Protein AF-A0A842VGC7-F1 (afdb_monomer_lite)

Foldseek 3Di:
DDFDDDPQWDADPLAKIWHDDPPDIDIDGGSVVCVVQDAWDDKAAADQFDWAAFQQFGIWIHGPVDIDTDGRNHTDGD

Sequence (78 aa):
MEFNIPKNLKYSKTHEYVRVEENEAVIGISDFAQKQLGDIVYVEFPEIGQEFTRGDEMAEIESVKAIGELYAPISCKV

Structure (mmCIF, N/CA/C/O backbone):
data_AF-A0A842VGC7-F1
#
_entry.id   AF-A0A842VGC7-F1
#
loop_
_atom_site.group_PDB
_atom_site.id
_atom_site.type_symbol
_atom_site.label_atom_id
_atom_site.label_alt_id
_atom_site.label_comp_id
_atom_site.label_asym_id
_atom_site.label_entity_id
_atom_site.label_seq_id
_atom_site.pdbx_PDB_ins_code
_atom_site.Cartn_x
_atom_site.Cartn_y
_atom_site.Cartn_z
_atom_site.occupancy
_atom_site.B_iso_or_equiv
_atom_site.auth_seq_id
_atom_site.auth_comp_id
_atom_site.auth_asym_id
_atom_site.auth_atom_id
_atom_site.pdbx_PDB_model_num
ATOM 1 N N . MET A 1 1 ? 2.028 -2.070 -23.131 1.00 64.94 1 MET A N 1
ATOM 2 C CA . MET A 1 1 ? 1.994 -2.835 -21.868 1.00 64.94 1 MET A CA 1
ATOM 3 C C . MET A 1 1 ? 0.554 -2.872 -21.409 1.00 64.94 1 MET A C 1
ATOM 5 O O . MET A 1 1 ? -0.069 -1.821 -21.371 1.00 64.94 1 MET A O 1
ATOM 9 N N . GLU A 1 2 ? 0.019 -4.059 -21.152 1.00 87.31 2 GLU A N 1
ATOM 10 C CA . GLU A 1 2 ? -1.317 -4.214 -20.574 1.00 87.31 2 GLU A CA 1
ATOM 11 C C . GLU A 1 2 ? -1.207 -4.116 -19.047 1.00 87.31 2 GLU A C 1
ATOM 13 O O . GLU A 1 2 ? -0.251 -4.645 -18.467 1.00 87.31 2 GLU A O 1
ATOM 18 N N . PHE A 1 3 ? -2.129 -3.388 -18.414 1.00 93.88 3 PHE A N 1
ATOM 19 C CA . PHE A 1 3 ? -2.204 -3.243 -16.961 1.00 93.88 3 PHE A CA 1
ATOM 20 C C . PHE A 1 3 ? -3.434 -3.974 -16.443 1.00 93.88 3 PHE A C 1
ATOM 22 O O . PHE A 1 3 ? -4.528 -3.800 -16.983 1.00 93.88 3 PHE A O 1
ATOM 29 N N . ASN A 1 4 ? 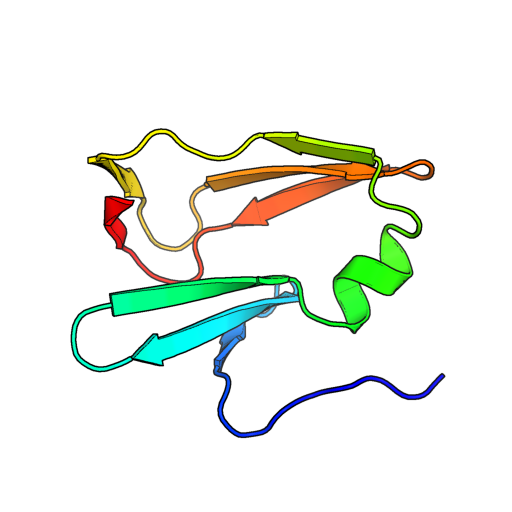-3.269 -4.755 -15.380 1.00 96.00 4 ASN A N 1
ATOM 30 C CA . ASN A 1 4 ? -4.403 -5.374 -14.712 1.00 96.00 4 ASN A CA 1
ATOM 31 C C . ASN A 1 4 ? -5.069 -4.359 -13.771 1.00 96.00 4 ASN A C 1
ATOM 33 O O . ASN A 1 4 ? -4.488 -3.966 -12.758 1.00 96.00 4 ASN A O 1
ATOM 37 N N . ILE A 1 5 ? -6.290 -3.937 -14.110 1.00 95.94 5 ILE A N 1
ATOM 38 C CA . ILE A 1 5 ? -7.076 -2.962 -13.339 1.00 95.94 5 ILE A CA 1
ATOM 39 C C . ILE A 1 5 ? -8.449 -3.575 -13.002 1.00 95.94 5 ILE A C 1
ATOM 41 O O . ILE A 1 5 ? -9.434 -3.324 -13.707 1.00 95.94 5 ILE A O 1
ATOM 45 N N . PRO A 1 6 ? -8.537 -4.428 -11.962 1.00 96.38 6 PRO A N 1
ATOM 46 C CA . PRO A 1 6 ? -9.806 -5.001 -11.528 1.00 96.38 6 PRO A CA 1
ATOM 47 C C . PRO A 1 6 ? -10.845 -3.939 -11.136 1.00 96.38 6 PRO A C 1
ATOM 49 O O . PRO A 1 6 ? -10.582 -3.022 -10.363 1.00 96.38 6 PRO A O 1
ATOM 52 N N . LYS A 1 7 ? -12.078 -4.086 -11.632 1.00 94.62 7 LYS A N 1
ATOM 53 C CA . LYS A 1 7 ? -13.161 -3.106 -11.406 1.00 94.62 7 LYS A CA 1
ATOM 54 C C . LYS A 1 7 ? -13.739 -3.114 -9.988 1.00 94.62 7 LYS A C 1
ATOM 56 O O . LYS A 1 7 ? -14.450 -2.186 -9.620 1.00 94.62 7 LYS A O 1
ATOM 61 N N . ASN A 1 8 ? -13.484 -4.166 -9.216 1.00 94.50 8 ASN A N 1
ATOM 62 C CA . ASN A 1 8 ? -13.954 -4.314 -7.838 1.00 94.50 8 ASN A CA 1
ATOM 63 C C . ASN A 1 8 ? -13.037 -3.628 -6.809 1.00 94.50 8 ASN A C 1
ATOM 65 O O . ASN A 1 8 ? -13.280 -3.746 -5.610 1.00 94.50 8 ASN A O 1
ATOM 69 N N . LEU A 1 9 ? -11.991 -2.935 -7.263 1.00 97.62 9 LEU A N 1
ATOM 70 C CA . LEU A 1 9 ? -11.061 -2.189 -6.424 1.00 97.62 9 LEU A CA 1
ATOM 71 C C . LEU A 1 9 ? -11.328 -0.685 -6.524 1.00 97.62 9 LEU A C 1
ATOM 73 O O . LEU A 1 9 ? -11.739 -0.174 -7.567 1.00 97.62 9 LEU A O 1
ATOM 77 N N . LYS A 1 10 ? -11.066 0.036 -5.434 1.00 97.12 10 LYS A N 1
ATOM 78 C CA . LYS A 1 10 ? -11.006 1.504 -5.424 1.00 97.12 10 LYS A CA 1
ATOM 79 C C . LYS A 1 10 ? -9.543 1.923 -5.471 1.00 97.12 10 LYS A C 1
ATOM 81 O O . LYS A 1 10 ? -8.744 1.337 -4.758 1.00 97.12 10 LYS A O 1
ATOM 86 N N . TYR A 1 11 ? -9.202 2.926 -6.272 1.00 97.19 11 TYR A N 1
ATOM 87 C CA . TYR A 1 11 ? -7.811 3.333 -6.494 1.00 97.19 11 TYR A CA 1
ATOM 88 C C . TYR A 1 11 ? -7.546 4.753 -5.999 1.00 97.19 11 TYR A C 1
ATOM 90 O O . TYR A 1 11 ? -8.408 5.631 -6.115 1.00 97.19 11 TYR A O 1
ATOM 98 N N . SER A 1 12 ? -6.347 4.981 -5.475 1.00 96.62 12 SER A N 1
ATOM 99 C CA . SER A 1 12 ? -5.820 6.312 -5.187 1.00 96.62 12 SER A CA 1
ATOM 100 C C . SER A 1 12 ? -5.173 6.923 -6.442 1.00 96.62 12 SER A C 1
A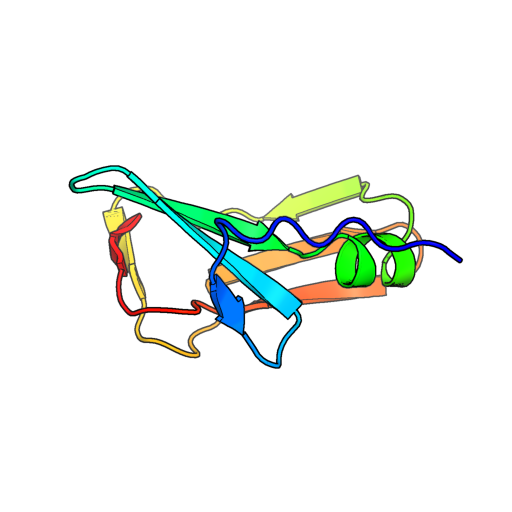TOM 102 O O . SER A 1 12 ? -4.964 6.259 -7.460 1.00 96.62 12 SER A O 1
ATOM 104 N N . LYS A 1 13 ? -4.826 8.215 -6.372 1.00 93.75 13 LYS A N 1
ATOM 105 C CA . LYS A 1 13 ? -4.008 8.870 -7.410 1.00 93.75 13 LYS A CA 1
ATOM 106 C C . LYS A 1 13 ? -2.525 8.493 -7.317 1.00 93.75 13 LYS A C 1
ATOM 108 O O . LYS A 1 13 ? -1.807 8.674 -8.290 1.00 93.75 13 LYS A O 1
ATOM 113 N N . THR A 1 14 ? -2.102 7.997 -6.160 1.00 94.12 14 THR A N 1
ATOM 114 C CA . THR A 1 14 ? -0.736 7.582 -5.814 1.00 94.12 14 THR A CA 1
ATOM 115 C C . THR A 1 14 ? -0.488 6.096 -6.084 1.00 94.12 14 THR A C 1
ATOM 117 O O . THR A 1 14 ? 0.583 5.591 -5.794 1.00 94.12 14 THR A O 1
ATOM 120 N N . HIS A 1 15 ? -1.426 5.425 -6.767 1.00 96.31 15 HIS A N 1
ATOM 121 C CA . HIS A 1 15 ? -1.316 4.047 -7.252 1.00 96.31 15 HIS A CA 1
ATOM 122 C C . HIS A 1 15 ? -1.477 2.935 -6.209 1.00 96.31 15 HIS A C 1
ATOM 124 O O . HIS A 1 15 ? -1.171 1.783 -6.520 1.00 96.31 15 HIS A O 1
ATOM 130 N N . GLU A 1 16 ? -2.064 3.219 -5.053 1.00 97.62 16 GLU A N 1
ATOM 131 C CA . GLU A 1 16 ? -2.610 2.215 -4.140 1.00 97.62 16 GLU A CA 1
ATOM 132 C C . GLU A 1 16 ? -4.042 1.819 -4.525 1.00 97.62 16 GLU A C 1
ATOM 134 O O . GLU A 1 16 ? -4.791 2.576 -5.155 1.00 97.62 16 GLU A O 1
ATOM 139 N N . TYR A 1 17 ? -4.445 0.619 -4.120 1.00 98.00 17 TYR A N 1
ATOM 140 C CA . TYR A 1 17 ? -5.820 0.153 -4.188 1.00 98.00 17 TYR A CA 1
ATOM 141 C C . TYR A 1 17 ? -6.358 -0.210 -2.806 1.00 98.00 17 TYR A C 1
ATOM 143 O O . TYR A 1 17 ? -5.608 -0.556 -1.898 1.00 98.00 17 TYR A O 1
ATOM 151 N N . VAL A 1 18 ? -7.684 -0.179 -2.686 1.00 97.88 18 VAL A N 1
ATOM 152 C CA . VAL A 1 18 ? -8.445 -0.682 -1.543 1.00 97.88 18 VAL A CA 1
ATOM 153 C C . VAL A 1 18 ? -9.474 -1.689 -2.037 1.00 97.88 18 VAL A C 1
ATOM 155 O O . VAL A 1 18 ? -10.290 -1.375 -2.914 1.00 97.88 18 VAL A O 1
ATOM 158 N N . ARG A 1 19 ? -9.471 -2.883 -1.442 1.00 97.62 19 ARG A N 1
ATOM 159 C CA . ARG A 1 19 ? -10.557 -3.863 -1.537 1.00 97.62 19 ARG A CA 1
ATOM 160 C C . ARG A 1 19 ? -11.275 -3.916 -0.195 1.00 97.62 19 ARG A C 1
ATOM 162 O O . ARG A 1 19 ? -10.655 -4.245 0.804 1.00 97.62 19 ARG A O 1
ATOM 169 N N . VAL A 1 20 ? -12.557 -3.567 -0.173 1.00 95.31 20 VAL A N 1
ATOM 170 C CA . VAL A 1 20 ? -13.360 -3.597 1.059 1.00 95.31 20 VAL A CA 1
ATOM 171 C C . VAL A 1 20 ? -14.010 -4.969 1.192 1.00 95.31 20 VAL A C 1
ATOM 173 O O . VAL A 1 20 ? -14.687 -5.412 0.263 1.00 95.31 20 VAL A O 1
ATOM 176 N N . GLU A 1 21 ? -13.816 -5.609 2.338 1.00 94.06 21 GLU A N 1
ATOM 177 C CA . GLU A 1 21 ? -14.367 -6.913 2.699 1.00 94.06 21 GLU A CA 1
ATOM 178 C C . GLU A 1 21 ? -15.110 -6.777 4.030 1.00 94.06 21 GLU A C 1
ATOM 180 O O . GLU A 1 21 ? -14.514 -6.850 5.097 1.00 94.06 21 GLU A O 1
ATOM 185 N N . GLU A 1 22 ? -16.422 -6.535 3.960 1.00 91.50 22 GLU A N 1
ATOM 186 C CA . GLU A 1 22 ? -17.291 -6.293 5.123 1.00 91.50 22 GLU A CA 1
ATOM 187 C C . GLU A 1 22 ? -16.746 -5.220 6.086 1.00 91.50 22 GLU A C 1
ATOM 189 O O . GLU A 1 22 ? -16.984 -4.031 5.865 1.00 91.50 22 GLU A O 1
ATOM 194 N N . ASN A 1 23 ? -16.028 -5.639 7.132 1.00 92.19 23 ASN A N 1
ATOM 195 C CA . ASN A 1 23 ? -15.481 -4.787 8.190 1.00 92.19 23 ASN A CA 1
ATOM 196 C C . ASN A 1 23 ? -13.970 -4.540 8.062 1.00 92.19 23 ASN A C 1
ATOM 198 O O . ASN A 1 23 ? -13.416 -3.778 8.850 1.00 92.19 23 ASN A O 1
ATOM 202 N N . GLU A 1 24 ? -13.309 -5.163 7.089 1.00 96.06 24 GLU A N 1
ATOM 203 C CA . GLU A 1 24 ? -11.874 -5.045 6.852 1.00 96.06 24 GLU A CA 1
ATOM 204 C C . GLU A 1 24 ? -11.594 -4.482 5.454 1.00 96.06 24 GLU A C 1
ATOM 206 O O . GLU A 1 24 ? -12.448 -4.451 4.558 1.00 96.06 24 GLU A O 1
ATOM 211 N N . ALA A 1 25 ? -10.377 -3.981 5.266 1.00 96.44 25 ALA A N 1
ATOM 212 C CA . ALA A 1 25 ? -9.928 -3.443 3.996 1.00 96.44 25 ALA A CA 1
ATOM 213 C C . ALA A 1 25 ? -8.531 -3.966 3.669 1.00 96.44 25 ALA A C 1
ATOM 215 O O . ALA A 1 25 ? -7.613 -3.850 4.473 1.00 96.44 25 ALA A O 1
ATOM 216 N N . VAL A 1 26 ? -8.361 -4.493 2.458 1.00 96.94 26 VAL A N 1
ATOM 217 C CA . VAL A 1 26 ? -7.051 -4.873 1.929 1.00 96.94 26 VAL A CA 1
ATOM 218 C C . VAL A 1 26 ? -6.492 -3.704 1.136 1.00 96.94 26 VAL A C 1
ATOM 220 O O . VAL A 1 26 ? -7.117 -3.254 0.169 1.00 96.94 26 VAL A O 1
ATOM 223 N N . ILE A 1 27 ? -5.314 -3.236 1.539 1.00 97.38 27 ILE A N 1
ATOM 224 C CA . ILE A 1 27 ? -4.565 -2.177 0.864 1.00 97.38 27 ILE A CA 1
ATOM 225 C C . ILE A 1 27 ? -3.358 -2.798 0.155 1.00 97.38 27 ILE A C 1
ATOM 227 O O . ILE A 1 27 ? -2.721 -3.712 0.671 1.00 97.38 27 ILE A O 1
ATOM 231 N N . GLY A 1 28 ? -3.043 -2.309 -1.041 1.00 96.94 28 GLY A N 1
ATOM 232 C CA . GLY A 1 28 ? -1.841 -2.701 -1.773 1.00 96.94 28 GLY A CA 1
ATOM 233 C C . GLY A 1 28 ? -1.548 -1.753 -2.929 1.00 96.94 28 GLY A C 1
ATOM 234 O O . GLY A 1 28 ? -2.262 -0.774 -3.121 1.00 96.94 28 GLY A O 1
ATOM 235 N N . ILE A 1 29 ? -0.521 -2.049 -3.727 1.00 97.38 29 ILE A N 1
ATOM 236 C CA . ILE A 1 29 ? -0.141 -1.233 -4.890 1.00 97.38 29 ILE A CA 1
ATOM 237 C C . ILE A 1 29 ? -0.725 -1.784 -6.197 1.00 97.38 29 ILE A C 1
ATOM 239 O O . ILE A 1 29 ? -0.930 -2.986 -6.364 1.00 97.38 29 ILE A O 1
ATOM 243 N N . SER A 1 30 ? -1.018 -0.899 -7.145 1.00 97.62 30 SER A N 1
ATOM 244 C CA . SER A 1 30 ? -1.544 -1.264 -8.462 1.00 97.62 30 SER A CA 1
ATOM 245 C C . SER A 1 30 ? -0.506 -1.990 -9.325 1.00 97.62 30 SER A C 1
ATOM 247 O O . SER A 1 30 ? 0.703 -1.848 -9.142 1.00 97.62 30 SER A O 1
ATOM 249 N N . ASP A 1 31 ? -0.979 -2.702 -10.352 1.00 97.56 31 ASP A N 1
ATOM 250 C CA . ASP A 1 31 ? -0.103 -3.343 -11.341 1.00 97.56 31 ASP A CA 1
ATOM 251 C C . ASP A 1 31 ? 0.794 -2.332 -12.086 1.00 97.56 31 ASP A C 1
ATOM 253 O O . ASP A 1 31 ? 1.893 -2.661 -12.525 1.00 97.56 31 ASP A O 1
ATOM 257 N N . PHE A 1 32 ? 0.356 -1.075 -12.200 1.00 96.06 32 PHE A N 1
ATOM 258 C CA . PHE A 1 32 ? 1.210 -0.006 -12.710 1.00 96.06 32 PHE A CA 1
ATOM 259 C C . PHE A 1 32 ? 2.395 0.262 -11.775 1.00 96.06 32 PHE A C 1
ATOM 261 O O . PHE A 1 32 ? 3.533 0.277 -12.241 1.00 96.06 32 PHE A O 1
ATOM 268 N N . ALA A 1 33 ? 2.139 0.437 -10.474 1.00 95.94 33 ALA A N 1
ATOM 269 C CA . ALA A 1 33 ? 3.166 0.770 -9.488 1.00 95.94 33 ALA A CA 1
ATOM 270 C C . ALA A 1 33 ? 4.246 -0.313 -9.397 1.00 95.94 33 ALA A C 1
ATOM 272 O O . ALA A 1 33 ? 5.427 0.001 -9.528 1.00 95.94 33 ALA A O 1
ATOM 273 N N . GLN A 1 34 ? 3.856 -1.589 -9.289 1.00 95.81 34 GLN A N 1
ATOM 274 C CA . GLN A 1 34 ? 4.839 -2.678 -9.235 1.00 95.81 34 GLN A CA 1
ATOM 275 C 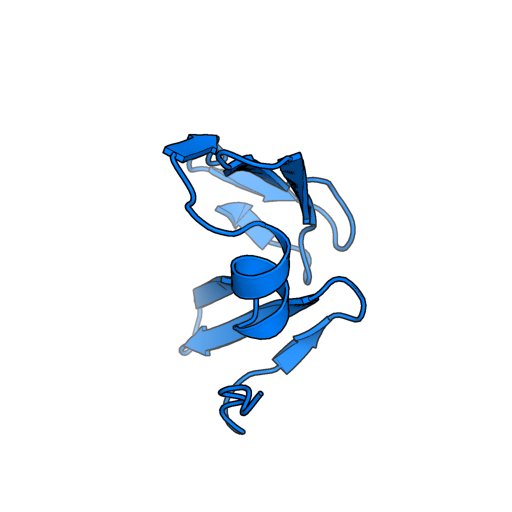C . GLN A 1 34 ? 5.694 -2.738 -10.512 1.00 95.81 34 GLN A C 1
ATOM 277 O O . GLN A 1 34 ? 6.901 -2.921 -10.429 1.00 95.81 34 GLN A O 1
ATOM 282 N N . LYS A 1 35 ? 5.123 -2.469 -11.699 1.00 95.31 35 LYS A N 1
ATOM 283 C CA . LYS A 1 35 ? 5.898 -2.431 -12.956 1.00 95.31 35 LYS A CA 1
ATOM 284 C C . LYS A 1 35 ? 6.900 -1.279 -13.003 1.00 95.31 35 LYS A C 1
ATOM 286 O O . LYS A 1 35 ? 7.954 -1.433 -13.623 1.00 95.31 35 LYS A O 1
ATOM 291 N N . GLN A 1 36 ? 6.573 -0.136 -12.394 1.00 94.31 36 GLN A N 1
ATOM 292 C CA . GLN A 1 36 ? 7.507 0.988 -12.287 1.00 94.31 36 GLN A CA 1
ATOM 293 C C . GLN A 1 36 ? 8.665 0.657 -11.340 1.00 94.31 36 GLN A C 1
ATOM 295 O O . GLN A 1 36 ? 9.819 0.878 -11.708 1.00 94.31 36 GLN A O 1
ATOM 300 N N . LEU A 1 37 ? 8.368 0.062 -10.180 1.00 95.06 37 LEU A N 1
ATOM 301 C CA . LEU A 1 37 ? 9.372 -0.379 -9.205 1.00 95.06 37 LEU A CA 1
ATOM 302 C C . LEU A 1 37 ? 10.235 -1.532 -9.757 1.00 95.06 37 LEU A C 1
ATOM 304 O O . LEU A 1 37 ? 11.450 -1.555 -9.593 1.00 95.06 37 LEU A O 1
ATOM 308 N N . GLY A 1 38 ? 9.645 -2.448 -10.525 1.00 94.75 38 GLY A N 1
ATOM 309 C CA . GLY A 1 38 ? 10.310 -3.667 -10.975 1.00 94.75 38 GLY A CA 1
ATOM 310 C C . GLY A 1 38 ? 10.350 -4.718 -9.868 1.00 94.75 38 GLY A C 1
ATOM 311 O O . GLY A 1 38 ? 9.399 -4.852 -9.104 1.00 94.75 38 GLY A O 1
ATOM 312 N N . ASP A 1 39 ? 11.441 -5.480 -9.803 1.00 97.00 39 ASP A N 1
ATOM 313 C CA . ASP A 1 39 ? 11.562 -6.586 -8.854 1.00 97.00 39 ASP A CA 1
ATOM 314 C C . ASP A 1 39 ? 11.638 -6.051 -7.418 1.00 97.00 39 ASP A C 1
ATOM 316 O O . ASP A 1 39 ? 12.628 -5.427 -7.029 1.00 97.00 39 ASP A O 1
ATOM 320 N N . ILE A 1 40 ? 10.571 -6.285 -6.649 1.00 96.88 40 ILE A N 1
ATOM 321 C CA . ILE A 1 40 ? 10.477 -5.939 -5.228 1.00 96.88 40 ILE A CA 1
ATOM 322 C C . ILE A 1 40 ? 11.333 -6.925 -4.435 1.00 96.88 40 ILE A C 1
ATOM 324 O O . ILE A 1 40 ? 11.179 -8.140 -4.576 1.00 96.88 40 ILE A O 1
ATOM 328 N N . VAL A 1 41 ? 12.225 -6.397 -3.603 1.00 97.75 41 VAL A N 1
ATOM 329 C CA . VAL A 1 41 ? 13.169 -7.189 -2.801 1.00 97.75 41 VAL A CA 1
ATOM 330 C C . VAL A 1 41 ? 12.868 -7.114 -1.310 1.00 97.75 41 VAL A C 1
ATOM 332 O O . VAL A 1 41 ? 13.182 -8.062 -0.591 1.00 97.75 41 VAL A O 1
ATOM 335 N N . TYR A 1 42 ? 12.236 -6.032 -0.852 1.00 97.62 42 TYR A N 1
ATOM 336 C CA . TYR A 1 42 ? 11.883 -5.839 0.548 1.00 97.62 42 TYR A CA 1
ATOM 337 C C . TYR A 1 42 ? 10.647 -4.941 0.694 1.00 97.62 42 TYR A C 1
ATOM 339 O O . TYR A 1 42 ? 10.363 -4.109 -0.167 1.00 97.62 42 TYR A O 1
ATOM 347 N N . VAL A 1 43 ? 9.890 -5.151 1.772 1.00 97.38 43 VAL A N 1
ATOM 348 C CA . VAL A 1 43 ? 8.762 -4.303 2.171 1.00 97.38 43 VAL A CA 1
ATOM 349 C C . VAL A 1 43 ? 8.811 -4.143 3.685 1.00 97.38 43 VAL A C 1
ATOM 351 O O . VAL A 1 43 ? 8.788 -5.143 4.407 1.00 97.38 43 VAL A O 1
ATOM 354 N N . GLU A 1 44 ? 8.843 -2.901 4.153 1.00 97.50 44 GLU A N 1
ATOM 355 C CA . GLU A 1 44 ? 8.675 -2.559 5.561 1.00 97.50 44 GLU A CA 1
ATOM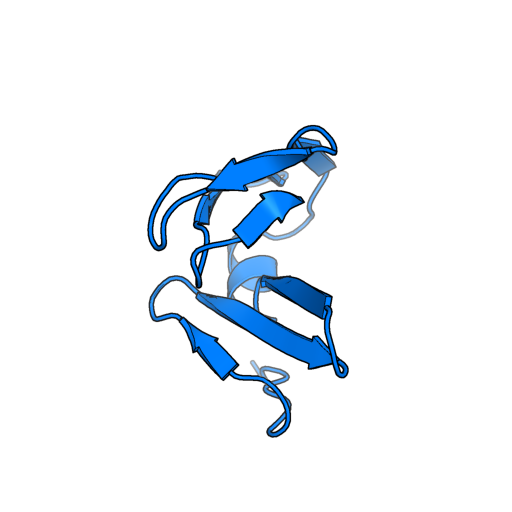 356 C C . GLU A 1 44 ? 7.192 -2.328 5.843 1.00 97.50 44 GLU A C 1
ATOM 358 O O . GLU A 1 44 ? 6.612 -1.317 5.451 1.00 97.50 44 GLU A O 1
ATOM 363 N N . PHE A 1 45 ? 6.557 -3.310 6.482 1.00 96.00 45 PHE A N 1
ATOM 364 C CA . PHE A 1 45 ? 5.150 -3.225 6.860 1.00 96.00 45 PHE A CA 1
ATOM 365 C C . PHE A 1 45 ? 4.969 -2.494 8.198 1.00 96.00 45 PHE A C 1
ATOM 367 O O . PHE A 1 45 ? 5.823 -2.621 9.077 1.00 96.00 45 PHE A O 1
ATOM 374 N N . PRO A 1 46 ? 3.830 -1.806 8.394 1.00 96.88 46 PRO A N 1
ATOM 375 C CA . PRO A 1 46 ? 3.486 -1.211 9.679 1.00 96.88 46 PRO A CA 1
ATOM 376 C C . PRO A 1 46 ? 3.226 -2.281 10.744 1.00 96.88 46 PRO A C 1
ATOM 378 O O . PRO A 1 46 ? 2.889 -3.431 10.437 1.00 96.88 46 PRO A O 1
ATOM 381 N N . GLU A 1 47 ? 3.323 -1.892 12.014 1.00 97.12 47 GLU A N 1
ATOM 382 C CA . GLU A 1 47 ? 2.994 -2.786 13.123 1.00 97.12 47 GLU A CA 1
ATOM 383 C C . GLU A 1 47 ? 1.476 -2.956 13.281 1.00 97.12 47 GLU A C 1
ATOM 385 O O . GLU A 1 47 ? 0.689 -2.025 13.089 1.00 97.12 47 GLU A O 1
ATOM 390 N N . ILE A 1 48 ? 1.053 -4.155 13.694 1.00 97.44 48 ILE A N 1
ATOM 391 C CA . ILE A 1 48 ? -0.353 -4.427 14.012 1.00 97.44 48 ILE A CA 1
ATOM 392 C C . ILE A 1 48 ? -0.797 -3.510 15.154 1.00 97.44 48 ILE A C 1
ATOM 394 O O . ILE A 1 48 ? -0.162 -3.438 16.208 1.00 97.44 48 ILE A O 1
ATOM 398 N N . GLY A 1 49 ? -1.934 -2.852 14.968 1.00 97.62 49 GLY A N 1
ATOM 399 C CA . GLY A 1 49 ? -2.514 -1.911 15.908 1.00 97.62 49 GLY A CA 1
ATOM 400 C C . GLY A 1 49 ? -2.114 -0.456 15.676 1.00 97.62 49 GLY A C 1
ATOM 401 O O . GLY A 1 49 ? -2.672 0.410 16.354 1.00 97.62 49 GLY A O 1
ATOM 402 N N . GLN A 1 50 ? -1.208 -0.174 14.736 1.00 98.00 50 GLN A N 1
ATOM 403 C CA . GLN A 1 50 ? -0.865 1.188 14.342 1.00 98.00 50 GLN A CA 1
ATOM 404 C C . GLN A 1 50 ? -2.032 1.855 13.600 1.00 98.00 50 GLN A C 1
ATOM 406 O O . GLN A 1 50 ? -2.752 1.216 12.830 1.00 98.00 50 GLN A O 1
ATOM 411 N N . GLU A 1 51 ? -2.233 3.148 13.851 1.00 98.25 51 GLU A N 1
ATOM 412 C CA . GLU A 1 51 ? -3.309 3.945 13.259 1.00 98.25 51 GLU A CA 1
ATOM 413 C C . GLU A 1 51 ? -2.738 4.958 12.264 1.00 98.25 51 GLU A C 1
ATOM 415 O O . GLU A 1 51 ? -1.722 5.597 12.535 1.00 98.25 51 GLU A O 1
ATOM 420 N N . PHE A 1 52 ? -3.419 5.119 11.130 1.00 98.00 52 PHE A N 1
ATOM 421 C CA . PHE A 1 52 ? -3.031 6.020 10.047 1.00 98.00 52 PHE A CA 1
ATOM 422 C C . PHE A 1 52 ? -4.206 6.902 9.631 1.00 98.00 52 PHE A C 1
ATOM 424 O O . PHE A 1 52 ? -5.355 6.452 9.547 1.00 98.00 52 PHE A O 1
ATOM 431 N N . THR A 1 53 ? -3.918 8.160 9.315 1.00 98.31 53 THR A N 1
ATOM 432 C CA . THR A 1 53 ? -4.834 9.061 8.616 1.00 98.31 53 THR A CA 1
ATOM 433 C C . THR A 1 53 ? -4.643 8.912 7.113 1.00 98.31 53 THR A C 1
ATOM 435 O O . THR A 1 53 ? -3.555 8.628 6.623 1.00 98.31 53 THR A O 1
ATOM 438 N N . ARG A 1 54 ? -5.711 9.120 6.339 1.00 97.25 54 ARG A N 1
ATOM 439 C CA . ARG A 1 54 ? -5.612 9.149 4.878 1.00 97.25 54 ARG A CA 1
ATOM 440 C C . ARG A 1 54 ? -4.505 10.106 4.408 1.00 97.25 54 ARG A C 1
ATOM 442 O O . ARG A 1 54 ? -4.608 11.311 4.627 1.00 97.25 54 ARG A O 1
ATOM 449 N N . GLY A 1 55 ? -3.558 9.571 3.646 1.00 96.69 55 GLY A N 1
ATOM 450 C CA . GLY A 1 55 ? -2.405 10.282 3.102 1.00 96.69 55 GLY A CA 1
ATOM 451 C C . GLY A 1 55 ? -1.127 10.129 3.925 1.00 96.69 55 GLY A C 1
ATOM 452 O O . GLY A 1 55 ? -0.080 10.521 3.423 1.00 96.69 55 GLY A O 1
ATOM 453 N N . ASP A 1 56 ? -1.196 9.551 5.127 1.00 97.88 56 ASP A N 1
ATOM 454 C CA . ASP A 1 56 ? -0.004 9.227 5.910 1.00 97.88 56 ASP A CA 1
ATOM 455 C C . ASP A 1 56 ? 0.795 8.122 5.213 1.00 97.88 56 ASP A C 1
ATOM 457 O O . ASP A 1 56 ? 0.228 7.226 4.584 1.00 97.88 56 ASP A O 1
ATOM 461 N N . GLU A 1 57 ? 2.115 8.183 5.333 1.00 97.25 57 GLU A N 1
ATOM 462 C CA . GLU A 1 57 ? 3.002 7.107 4.906 1.00 97.25 57 GLU A CA 1
ATOM 463 C C . GLU A 1 57 ? 2.800 5.891 5.818 1.00 97.25 57 GLU A C 1
ATOM 465 O O . GLU A 1 57 ? 2.848 6.009 7.043 1.00 97.25 57 GLU A O 1
ATOM 470 N N . MET A 1 58 ? 2.510 4.736 5.219 1.00 96.44 58 MET A N 1
ATOM 471 C CA . MET A 1 58 ? 2.128 3.518 5.935 1.00 96.44 58 MET A CA 1
ATOM 472 C C . MET A 1 58 ? 3.153 2.392 5.796 1.00 96.44 58 MET A C 1
ATOM 474 O O . MET A 1 58 ? 3.263 1.571 6.702 1.00 96.44 58 MET A O 1
ATOM 478 N N . ALA A 1 59 ? 3.861 2.320 4.671 1.00 96.81 59 ALA A N 1
ATOM 479 C CA . ALA A 1 59 ? 4.874 1.300 4.416 1.00 96.81 59 ALA A CA 1
ATOM 480 C C . ALA A 1 59 ? 5.902 1.799 3.396 1.00 96.81 59 ALA A C 1
ATOM 482 O O . ALA A 1 59 ? 5.570 2.603 2.523 1.00 96.81 59 ALA A O 1
ATOM 483 N N . GLU A 1 60 ? 7.107 1.239 3.451 1.00 97.31 60 GLU A N 1
ATOM 484 C CA . GLU A 1 60 ? 8.157 1.453 2.454 1.00 97.31 60 GLU A CA 1
ATOM 485 C C . GLU A 1 60 ? 8.369 0.171 1.633 1.00 97.31 60 GLU A C 1
ATOM 487 O O . GLU A 1 60 ? 8.311 -0.949 2.147 1.00 97.31 60 GLU A O 1
ATOM 492 N N . ILE A 1 61 ? 8.571 0.317 0.326 1.00 97.81 61 ILE A N 1
ATOM 493 C CA . ILE A 1 61 ? 8.766 -0.774 -0.629 1.00 97.81 61 ILE A CA 1
ATOM 494 C C . ILE A 1 61 ? 10.105 -0.570 -1.324 1.00 97.81 61 ILE A C 1
ATOM 496 O O . ILE A 1 61 ? 10.275 0.359 -2.115 1.00 97.81 61 ILE A O 1
ATOM 500 N N . GLU A 1 62 ? 11.031 -1.498 -1.121 1.00 97.38 62 GLU A N 1
ATOM 501 C CA . GLU A 1 62 ? 12.302 -1.502 -1.830 1.00 97.38 62 GLU A CA 1
ATOM 502 C C . GLU A 1 62 ? 12.268 -2.458 -3.021 1.00 97.38 62 GLU A C 1
ATOM 504 O O . GLU A 1 62 ? 11.831 -3.614 -2.956 1.00 97.38 62 GLU A O 1
ATOM 509 N N . SER A 1 63 ? 12.812 -1.979 -4.130 1.00 97.44 63 SER A N 1
ATOM 510 C CA . SER A 1 63 ? 13.024 -2.757 -5.341 1.00 97.44 63 SER A CA 1
ATOM 511 C C . SER A 1 63 ? 14.471 -2.650 -5.798 1.00 97.44 63 SER A C 1
ATOM 513 O O . SER A 1 63 ? 15.234 -1.802 -5.341 1.00 97.44 63 SER A O 1
ATOM 515 N N . VAL A 1 64 ? 14.841 -3.458 -6.789 1.00 95.38 64 VAL A N 1
ATOM 516 C CA . VAL A 1 64 ? 16.162 -3.366 -7.433 1.00 95.38 64 VAL A CA 1
ATOM 517 C C . VAL A 1 64 ? 16.406 -1.988 -8.074 1.00 95.38 64 VAL A C 1
ATOM 519 O O . VAL A 1 64 ? 17.555 -1.602 -8.283 1.00 95.38 64 VAL A O 1
ATOM 522 N N . LYS A 1 65 ? 15.347 -1.242 -8.421 1.00 94.31 65 LYS A N 1
ATOM 523 C CA . LYS A 1 65 ? 15.462 0.032 -9.148 1.00 94.31 65 LYS A CA 1
ATOM 524 C C . LYS A 1 65 ? 15.324 1.265 -8.263 1.00 94.31 65 LYS A C 1
ATOM 526 O O . LYS A 1 65 ? 15.950 2.279 -8.561 1.00 94.31 65 LYS A O 1
ATOM 531 N N . ALA A 1 66 ? 14.448 1.210 -7.265 1.00 94.00 66 ALA A N 1
ATOM 532 C CA . ALA A 1 66 ? 14.034 2.367 -6.478 1.00 94.00 66 ALA A CA 1
ATOM 533 C C . ALA A 1 66 ? 13.394 1.962 -5.142 1.00 94.00 66 ALA A C 1
ATOM 535 O O . ALA A 1 66 ? 12.952 0.823 -4.972 1.00 94.00 66 ALA A O 1
ATOM 536 N N . ILE A 1 67 ? 13.293 2.943 -4.249 1.00 94.81 67 ILE A N 1
ATOM 537 C CA . ILE A 1 67 ? 12.474 2.898 -3.037 1.00 94.81 67 ILE A CA 1
ATOM 538 C C . ILE A 1 67 ? 11.158 3.616 -3.351 1.00 94.81 67 ILE A C 1
ATOM 540 O O . ILE A 1 67 ? 11.168 4.678 -3.981 1.00 94.81 67 ILE A O 1
ATOM 544 N N . GLY A 1 68 ? 10.034 3.009 -2.988 1.00 94.69 68 GLY A N 1
ATOM 545 C CA . GLY A 1 68 ? 8.701 3.583 -3.111 1.00 94.69 68 GLY A CA 1
ATOM 546 C C . GLY A 1 68 ? 7.997 3.623 -1.763 1.00 94.69 68 GLY A C 1
ATOM 547 O O . GLY A 1 68 ? 8.152 2.719 -0.953 1.00 94.69 68 GLY A O 1
ATOM 548 N N . GLU A 1 69 ? 7.183 4.646 -1.559 1.00 95.62 69 GLU A N 1
ATOM 549 C CA . GLU A 1 69 ? 6.358 4.812 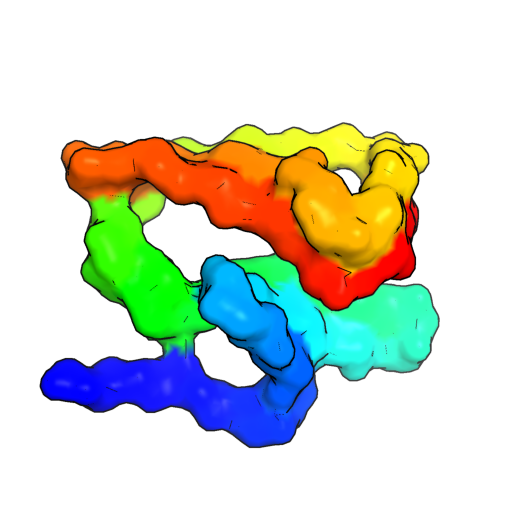-0.363 1.00 95.62 69 GLU A CA 1
ATOM 550 C C . GLU A 1 69 ? 4.924 4.356 -0.668 1.00 95.62 69 GLU A C 1
ATOM 552 O O . GLU A 1 69 ? 4.417 4.550 -1.779 1.00 95.62 69 GLU A O 1
ATOM 557 N N . LEU A 1 70 ? 4.265 3.742 0.310 1.00 96.62 70 LEU A N 1
ATOM 558 C CA . LEU A 1 70 ? 2.852 3.386 0.258 1.00 96.62 70 LEU A CA 1
ATOM 559 C C . LEU A 1 70 ? 2.097 4.286 1.229 1.00 96.62 70 LEU A C 1
ATOM 561 O O . LEU A 1 70 ? 2.288 4.211 2.444 1.00 96.62 70 LEU A O 1
ATOM 565 N N . TYR A 1 71 ? 1.188 5.096 0.694 1.00 97.38 71 TYR A N 1
ATOM 566 C CA . TYR A 1 71 ? 0.375 5.999 1.504 1.00 97.38 71 TYR A CA 1
ATOM 567 C C . TYR A 1 71 ? -0.975 5.379 1.846 1.00 97.38 71 TYR A C 1
ATOM 569 O O . TYR A 1 71 ? -1.607 4.731 1.010 1.00 97.38 71 TYR A O 1
ATOM 577 N N . ALA A 1 72 ? -1.470 5.637 3.053 1.00 97.50 72 ALA A N 1
ATOM 578 C CA . AL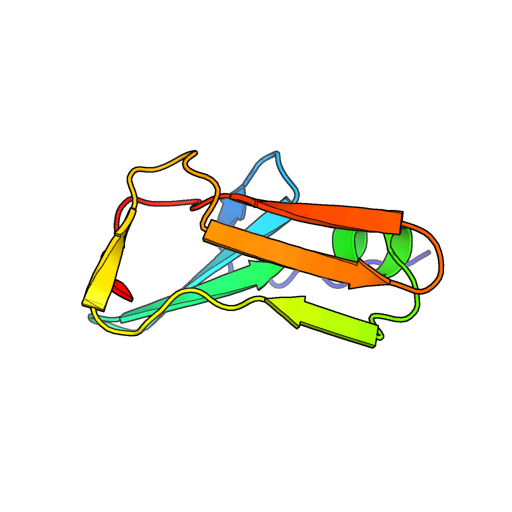A A 1 72 ? -2.777 5.195 3.510 1.00 97.50 72 ALA A CA 1
ATOM 579 C C . ALA A 1 72 ? -3.895 5.802 2.627 1.00 97.50 72 ALA A C 1
ATOM 581 O O . ALA A 1 72 ? -4.165 7.008 2.683 1.00 97.50 72 ALA A O 1
ATOM 582 N N . PRO A 1 73 ? -4.609 5.008 1.805 1.00 96.75 73 PRO A N 1
ATOM 583 C CA . PRO A 1 73 ? -5.653 5.528 0.915 1.00 96.75 73 PRO A CA 1
ATOM 584 C C . PRO A 1 73 ? -6.934 5.932 1.667 1.00 96.75 73 PRO A C 1
ATOM 586 O O . PRO A 1 73 ? -7.761 6.686 1.137 1.00 96.75 73 PRO A O 1
ATOM 589 N N . ILE A 1 74 ? -7.091 5.440 2.897 1.00 96.50 74 ILE A N 1
ATOM 590 C CA . ILE A 1 74 ? -8.173 5.696 3.850 1.00 96.50 74 ILE A CA 1
ATOM 591 C C . ILE A 1 74 ? -7.572 5.787 5.256 1.00 96.50 74 ILE A C 1
ATOM 593 O O . ILE A 1 74 ? -6.492 5.254 5.481 1.00 96.50 74 ILE A O 1
ATOM 597 N N . SER A 1 75 ? -8.269 6.427 6.197 1.00 97.62 75 SER A N 1
ATOM 598 C CA . SER A 1 75 ? -7.890 6.311 7.608 1.00 97.62 75 SER A CA 1
ATOM 599 C C . SER A 1 75 ? -8.206 4.900 8.103 1.00 97.62 75 SER A C 1
ATOM 601 O O . SER A 1 75 ? -9.312 4.405 7.862 1.00 97.62 75 SER A O 1
ATOM 603 N N . CYS A 1 76 ? -7.255 4.253 8.767 1.00 96.44 76 CYS A N 1
ATOM 604 C CA . CYS A 1 76 ? -7.367 2.857 9.176 1.00 96.44 76 CYS A CA 1
ATOM 605 C C . CYS A 1 76 ? -6.523 2.547 10.411 1.00 96.44 76 CYS A C 1
ATOM 607 O O . CYS A 1 76 ? -5.645 3.314 10.803 1.00 96.44 76 CYS A O 1
ATOM 609 N N . LYS A 1 77 ? -6.799 1.380 10.987 1.00 97.50 77 LYS A N 1
ATOM 610 C CA . LYS A 1 77 ? -5.947 0.708 11.956 1.00 97.50 77 LYS A CA 1
ATOM 611 C C . LYS A 1 77 ? -5.518 -0.624 11.353 1.00 97.50 77 LYS A C 1
ATOM 613 O O . LYS A 1 77 ? -6.377 -1.312 10.800 1.00 97.50 77 LYS A O 1
ATOM 618 N N . VAL A 1 78 ? -4.222 -0.918 11.421 1.00 96.44 78 VAL A N 1
ATOM 619 C CA . VAL A 1 78 ? -3.624 -2.180 10.952 1.00 96.44 78 VAL A CA 1
ATOM 620 C C . VAL A 1 78 ? -3.979 -3.320 11.894 1.00 96.44 78 VAL A C 1
ATOM 622 O O . VAL A 1 78 ? -3.954 -3.094 13.127 1.00 96.44 78 VAL A O 1
#

Radius of gyration: 12.64 Å; chains: 1; bounding box: 34×18×38 Å

pLDDT: mean 95.89, std 3.93, range [64.94, 98.31]

Secondary structure (DSSP, 8-state):
------TTSEE-TTSEEEEEETTEEEEEE-HHHHHHH-SEEEEEPPPTT-EE-TTSEEEEEEESS-EEEEE-SS-EE-